Protein AF-A0A1I3DNX2-F1 (afdb_monomer)

Structure (mmCIF, N/CA/C/O backbone):
data_AF-A0A1I3DNX2-F1
#
_entry.id   AF-A0A1I3DNX2-F1
#
loop_
_atom_site.group_PDB
_atom_site.id
_atom_site.type_symbol
_atom_site.label_atom_id
_atom_site.label_alt_id
_atom_site.label_comp_id
_atom_site.label_asym_id
_atom_site.label_entity_id
_atom_site.label_seq_id
_atom_site.pdbx_PDB_ins_code
_atom_site.Cartn_x
_atom_site.Cartn_y
_atom_site.Cartn_z
_atom_site.occupancy
_atom_site.B_iso_or_equiv
_atom_site.auth_seq_id
_atom_site.auth_comp_id
_atom_site.auth_asym_id
_atom_site.auth_atom_id
_atom_site.pdbx_PDB_model_num
ATOM 1 N N . MET A 1 1 ? -28.596 -12.823 -18.670 1.00 41.56 1 MET A N 1
ATOM 2 C CA . MET A 1 1 ? -27.568 -13.780 -18.191 1.00 41.56 1 MET A CA 1
ATOM 3 C C . MET A 1 1 ? -26.210 -13.284 -18.700 1.00 41.56 1 MET A C 1
ATOM 5 O O . MET A 1 1 ? -25.823 -13.611 -19.809 1.00 41.56 1 MET A O 1
ATOM 9 N N . HIS A 1 2 ? -25.553 -12.300 -18.093 1.00 35.44 2 HIS A N 1
ATOM 10 C CA . HIS A 1 2 ? -25.030 -12.264 -16.729 1.00 35.44 2 HIS A CA 1
ATOM 11 C C . HIS A 1 2 ? -25.441 -10.973 -16.010 1.00 35.44 2 HIS A C 1
ATOM 13 O O . HIS A 1 2 ? -24.977 -9.888 -16.346 1.00 35.44 2 HIS A O 1
ATOM 19 N N . GLU A 1 3 ? -26.303 -11.117 -15.011 1.00 38.72 3 GLU A N 1
ATOM 20 C CA . GLU A 1 3 ? -26.375 -10.198 -13.877 1.00 38.72 3 GLU A CA 1
ATOM 21 C C . GLU A 1 3 ? -25.160 -10.536 -12.997 1.00 38.72 3 GLU A C 1
ATOM 23 O O . GLU A 1 3 ? -24.973 -11.702 -12.653 1.00 38.72 3 GLU A O 1
ATOM 28 N N . GLY A 1 4 ? -24.259 -9.585 -12.725 1.00 40.50 4 GLY A N 1
ATOM 29 C CA . GLY A 1 4 ? -23.049 -9.913 -11.952 1.00 40.50 4 GLY A CA 1
ATOM 30 C C . GLY A 1 4 ? -21.968 -8.838 -11.816 1.00 40.50 4 GLY A C 1
ATOM 31 O O . GLY A 1 4 ? -20.823 -9.179 -11.516 1.00 40.50 4 GLY A O 1
ATOM 32 N N . GLN A 1 5 ? -22.276 -7.556 -12.044 1.00 34.25 5 GLN A N 1
ATOM 33 C CA . GLN A 1 5 ? -21.291 -6.471 -11.884 1.00 34.25 5 GLN A CA 1
ATOM 34 C C . GLN A 1 5 ? -21.661 -5.391 -10.858 1.00 34.25 5 GLN A C 1
ATOM 36 O O . GLN A 1 5 ? -20.859 -4.483 -10.652 1.00 34.25 5 GLN A O 1
ATOM 41 N N . GLU A 1 6 ? -22.784 -5.509 -10.146 1.00 39.28 6 GLU A N 1
ATOM 42 C CA . GLU A 1 6 ? -23.242 -4.460 -9.217 1.00 39.28 6 GLU A CA 1
ATOM 43 C C . GLU A 1 6 ? -22.820 -4.640 -7.740 1.00 39.28 6 GLU A C 1
ATOM 45 O O . GLU A 1 6 ? -23.033 -3.733 -6.945 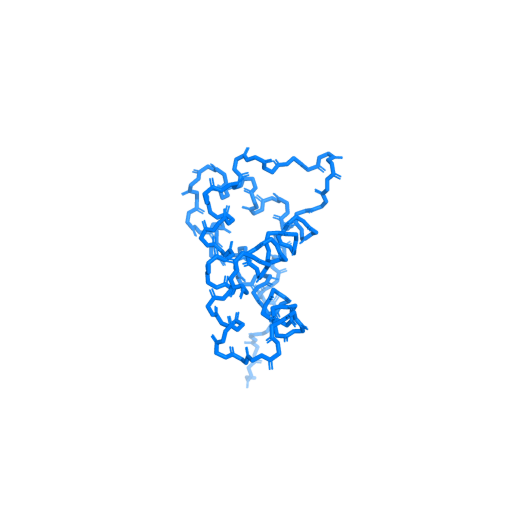1.00 39.28 6 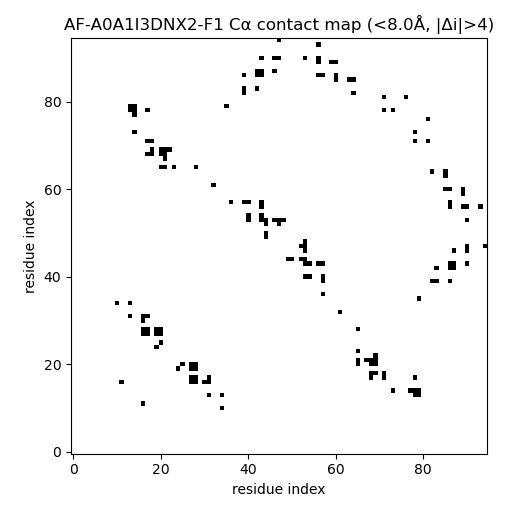GLU A O 1
ATOM 50 N N . GLU A 1 7 ? -22.108 -5.711 -7.353 1.00 34.66 7 GLU A N 1
ATOM 51 C CA . GLU A 1 7 ? -21.742 -5.956 -5.933 1.00 34.66 7 GLU A CA 1
ATOM 52 C C . GLU A 1 7 ? -20.257 -5.735 -5.552 1.00 34.66 7 GLU A C 1
ATOM 54 O O . GLU A 1 7 ? -19.893 -5.852 -4.382 1.00 34.66 7 GLU A O 1
ATOM 59 N N . ARG A 1 8 ? -19.356 -5.368 -6.478 1.00 41.25 8 ARG A N 1
ATOM 60 C CA . ARG A 1 8 ? -17.900 -5.282 -6.176 1.00 41.25 8 ARG A CA 1
ATOM 61 C C . ARG A 1 8 ? -17.426 -3.994 -5.486 1.00 41.25 8 ARG A C 1
ATOM 63 O O . ARG A 1 8 ? -16.235 -3.866 -5.216 1.00 41.25 8 ARG A O 1
ATOM 70 N N . GLN A 1 9 ? -18.305 -3.031 -5.213 1.00 42.06 9 GLN A N 1
ATOM 71 C CA . GLN A 1 9 ? -17.914 -1.699 -4.732 1.00 42.06 9 GLN A CA 1
ATOM 72 C C . GLN A 1 9 ? -18.653 -1.278 -3.461 1.00 42.06 9 GLN A C 1
ATOM 74 O O . GLN A 1 9 ? -19.220 -0.194 -3.381 1.00 42.06 9 GLN A O 1
ATOM 79 N N . SER A 1 10 ? -18.536 -2.067 -2.395 1.00 42.06 10 SER A N 1
ATOM 80 C CA . SER A 1 10 ? -18.437 -1.422 -1.082 1.00 42.06 10 SER A CA 1
ATOM 81 C C . SER A 1 10 ? -17.030 -0.829 -0.984 1.00 42.06 10 SER A C 1
ATOM 83 O O . SER A 1 10 ? -16.122 -1.454 -0.434 1.00 42.06 10 SER A O 1
ATOM 85 N N . THR A 1 11 ? -16.819 0.329 -1.622 1.00 47.31 11 THR A N 1
ATOM 86 C CA . THR A 1 11 ? -15.571 1.105 -1.580 1.00 47.31 11 THR A CA 1
ATOM 87 C C . THR A 1 11 ? -15.317 1.503 -0.132 1.00 47.31 11 THR A C 1
ATOM 89 O O . THR A 1 11 ? -15.758 2.551 0.332 1.00 47.31 11 THR A O 1
ATOM 92 N N . HIS A 1 12 ? -14.655 0.631 0.622 1.00 60.72 12 HIS A N 1
ATOM 93 C CA . HIS A 1 12 ? -14.200 0.972 1.955 1.00 60.72 12 HIS A CA 1
ATOM 94 C C . HIS A 1 12 ? -13.149 2.066 1.802 1.00 60.72 12 HIS A C 1
ATOM 96 O O . HIS A 1 12 ? -12.171 1.906 1.069 1.00 60.72 12 HIS A O 1
ATOM 102 N N . ASP A 1 13 ? -13.375 3.192 2.473 1.00 90.31 13 ASP A N 1
ATOM 103 C CA . ASP A 1 13 ? -12.445 4.312 2.470 1.00 90.31 13 ASP A CA 1
ATOM 104 C C . ASP A 1 13 ? -11.034 3.837 2.864 1.00 90.31 13 ASP A C 1
ATOM 106 O O . ASP A 1 13 ? -10.854 3.121 3.856 1.00 90.31 13 ASP A O 1
ATOM 110 N N . VAL A 1 14 ? -10.026 4.242 2.086 1.00 95.44 14 VAL A N 1
ATOM 111 C CA . VAL A 1 14 ? -8.617 3.840 2.253 1.00 95.44 14 VAL A CA 1
ATOM 112 C C . VAL A 1 14 ? -8.137 4.126 3.677 1.00 95.44 14 VAL A C 1
ATOM 114 O O . VAL A 1 14 ? -7.391 3.338 4.255 1.00 95.44 14 VAL A O 1
ATOM 117 N N . THR A 1 15 ? -8.609 5.220 4.276 1.00 96.31 15 THR A N 1
ATOM 118 C CA . THR A 1 15 ? -8.328 5.585 5.672 1.00 96.31 15 THR A CA 1
ATOM 119 C C . THR A 1 15 ? -8.838 4.522 6.646 1.00 96.31 15 THR A C 1
ATOM 121 O O . THR A 1 15 ? -8.120 4.113 7.559 1.00 96.31 15 THR A O 1
ATOM 124 N N . THR A 1 16 ? -10.063 4.033 6.447 1.00 96.50 16 THR A N 1
ATOM 125 C CA . THR A 1 16 ? -10.658 2.975 7.277 1.00 96.50 16 THR A CA 1
ATOM 126 C C . THR A 1 16 ? -9.890 1.664 7.136 1.00 96.50 16 THR A C 1
ATOM 128 O O . THR A 1 16 ? -9.596 1.005 8.137 1.00 96.50 16 THR A O 1
ATOM 131 N N . LEU A 1 17 ? -9.502 1.306 5.910 1.00 97.62 17 LEU A N 1
ATOM 132 C CA . LEU A 1 17 ? -8.703 0.109 5.645 1.00 97.62 17 LEU A CA 1
ATOM 133 C C . LEU A 1 17 ? -7.311 0.192 6.288 1.00 97.62 17 LEU A C 1
ATOM 135 O O . LEU A 1 17 ? -6.860 -0.781 6.893 1.00 97.62 17 LEU A O 1
ATOM 139 N N . LEU A 1 18 ? -6.659 1.358 6.244 1.00 97.56 18 LEU A N 1
ATOM 140 C CA . LEU A 1 18 ? -5.385 1.598 6.930 1.00 97.56 18 LEU A CA 1
ATOM 141 C C . LEU A 1 18 ? -5.511 1.468 8.450 1.00 97.56 18 LEU A C 1
ATOM 143 O O . LEU A 1 18 ? -4.669 0.824 9.074 1.00 97.56 18 LEU A O 1
ATOM 147 N N . ARG A 1 19 ? -6.577 2.008 9.053 1.00 97.06 19 ARG A N 1
ATOM 148 C CA . ARG A 1 19 ? -6.816 1.877 10.502 1.00 97.06 19 ARG A CA 1
ATOM 149 C C . ARG A 1 19 ? -6.989 0.423 10.933 1.00 97.06 19 ARG A C 1
ATOM 151 O O . ARG A 1 19 ? -6.450 0.028 11.957 1.00 97.06 19 ARG A O 1
ATOM 158 N N . ARG A 1 20 ? -7.699 -0.389 10.151 1.00 97.88 20 ARG A N 1
ATOM 159 C CA . ARG A 1 20 ? -7.831 -1.831 10.423 1.00 97.88 20 ARG A CA 1
ATOM 160 C C . ARG A 1 20 ? -6.521 -2.582 10.179 1.00 97.88 20 ARG A C 1
ATOM 162 O O . ARG A 1 20 ? -6.145 -3.431 10.980 1.00 97.88 20 ARG A O 1
ATOM 169 N N . THR A 1 21 ? -5.783 -2.215 9.132 1.00 98.19 21 THR A N 1
ATOM 170 C CA . THR A 1 21 ? -4.436 -2.747 8.859 1.00 98.19 21 THR A CA 1
ATOM 171 C C . THR A 1 21 ? -3.486 -2.482 10.033 1.00 98.19 21 THR A C 1
ATOM 173 O O . THR A 1 21 ? -2.715 -3.361 10.408 1.00 98.19 21 THR A O 1
ATOM 176 N N . ALA A 1 22 ? -3.579 -1.315 10.683 1.00 97.75 22 ALA A N 1
ATOM 177 C CA . ALA A 1 22 ? -2.812 -1.013 11.893 1.00 97.75 22 ALA A CA 1
ATOM 178 C C . ALA A 1 22 ? -3.076 -2.012 13.036 1.00 97.75 22 ALA A C 1
ATOM 180 O O . ALA A 1 22 ? -2.172 -2.307 13.814 1.00 97.75 22 ALA A O 1
ATOM 181 N N . CYS A 1 23 ? -4.275 -2.597 13.092 1.00 97.75 23 CYS A N 1
ATOM 182 C CA . CYS A 1 23 ? -4.649 -3.663 14.023 1.00 97.75 23 CYS A CA 1
ATOM 183 C C . CYS A 1 23 ? -4.275 -5.076 13.529 1.00 97.75 23 CYS A C 1
ATOM 185 O O . CYS A 1 23 ? -4.795 -6.056 14.053 1.00 97.75 23 CYS A O 1
ATOM 187 N N . GLN A 1 24 ? -3.391 -5.198 12.529 1.00 97.75 24 GLN A N 1
ATOM 188 C CA . GLN A 1 24 ? -2.970 -6.467 11.914 1.00 97.75 24 GLN A CA 1
ATOM 189 C C . GLN A 1 24 ? -4.123 -7.255 11.256 1.00 97.75 24 GLN A C 1
ATOM 191 O O . GLN A 1 24 ? -4.059 -8.478 11.110 1.00 97.75 24 GLN A O 1
ATOM 196 N N . ASP A 1 25 ? -5.175 -6.562 10.813 1.00 98.38 25 ASP A N 1
ATOM 197 C CA . ASP A 1 25 ? -6.270 -7.163 10.051 1.00 98.38 25 ASP A CA 1
ATOM 198 C C . ASP A 1 25 ? -5.821 -7.469 8.611 1.00 98.38 25 ASP A C 1
ATOM 200 O O . ASP A 1 25 ? -5.703 -6.582 7.760 1.00 98.38 25 ASP A O 1
ATOM 204 N N . LYS A 1 26 ? -5.582 -8.755 8.332 1.00 97.81 26 LYS A N 1
ATOM 205 C CA . LYS A 1 26 ? -5.147 -9.240 7.013 1.00 97.81 26 LYS A CA 1
ATOM 206 C C . LYS A 1 26 ? -6.188 -9.008 5.915 1.00 97.81 26 LYS A C 1
ATOM 208 O O . LYS A 1 26 ? -5.805 -8.763 4.775 1.00 97.81 26 LYS A O 1
ATOM 213 N N . GLN A 1 27 ? -7.482 -9.068 6.236 1.00 97.75 27 GLN A N 1
ATOM 214 C CA . GLN A 1 27 ? -8.540 -8.834 5.247 1.00 97.75 27 GLN A CA 1
ATOM 215 C C . GLN A 1 27 ? -8.607 -7.356 4.871 1.00 97.75 27 GLN A C 1
ATOM 217 O O . GLN A 1 27 ? -8.738 -7.021 3.696 1.00 97.75 27 GLN A O 1
ATOM 222 N N . ALA A 1 28 ? -8.452 -6.464 5.851 1.00 98.00 28 ALA A N 1
ATOM 223 C CA . ALA A 1 28 ? -8.364 -5.035 5.577 1.00 98.00 28 ALA A CA 1
ATOM 224 C C . ALA A 1 28 ? -7.133 -4.685 4.735 1.00 98.00 28 ALA A C 1
ATOM 226 O O . ALA A 1 28 ? -7.231 -3.848 3.841 1.00 98.00 28 ALA A O 1
ATOM 227 N N . PHE A 1 29 ? -5.998 -5.343 4.981 1.00 98.44 29 PHE A N 1
ATOM 228 C CA . PHE A 1 29 ? -4.800 -5.158 4.168 1.00 98.44 29 PHE A CA 1
ATOM 229 C C . PHE A 1 29 ? -4.978 -5.658 2.729 1.00 98.44 29 PHE A C 1
ATOM 231 O O . PHE A 1 29 ? -4.576 -4.963 1.800 1.00 98.44 29 PHE A O 1
ATOM 238 N N . ALA A 1 30 ? -5.622 -6.811 2.528 1.00 97.81 30 ALA A N 1
ATOM 239 C CA . ALA A 1 30 ? -5.952 -7.302 1.190 1.00 97.81 30 ALA A CA 1
ATOM 240 C C . ALA A 1 30 ? -6.867 -6.316 0.441 1.00 97.81 30 ALA A C 1
ATOM 242 O O . ALA A 1 30 ? -6.545 -5.892 -0.664 1.00 97.81 30 ALA A O 1
ATOM 243 N N . ALA A 1 31 ? -7.936 -5.839 1.086 1.00 97.69 31 ALA A N 1
ATOM 244 C CA . ALA A 1 31 ? -8.823 -4.838 0.495 1.00 97.69 31 ALA A CA 1
ATOM 245 C C . ALA A 1 31 ? -8.109 -3.498 0.218 1.00 97.69 31 ALA A C 1
ATOM 247 O O . ALA A 1 31 ? -8.377 -2.841 -0.788 1.00 97.69 31 ALA A O 1
ATOM 248 N N . LEU A 1 32 ? -7.175 -3.088 1.086 1.00 98.00 32 LEU A N 1
ATOM 249 C CA . LEU A 1 32 ? -6.334 -1.908 0.872 1.00 98.00 32 LEU A CA 1
ATOM 250 C C . LEU A 1 32 ? -5.463 -2.079 -0.374 1.00 98.00 32 LEU A C 1
ATOM 252 O O . LEU A 1 32 ? -5.358 -1.151 -1.182 1.00 98.00 32 LEU A O 1
ATOM 256 N N . TYR A 1 33 ? -4.837 -3.248 -0.516 1.00 98.06 33 TYR A N 1
ATOM 257 C CA . TYR A 1 33 ? -4.025 -3.606 -1.671 1.00 98.06 33 TYR A CA 1
ATOM 258 C C . TYR A 1 33 ? -4.859 -3.554 -2.952 1.00 98.06 33 TYR A C 1
ATOM 260 O O . TYR A 1 33 ? -4.501 -2.820 -3.872 1.00 98.06 33 TYR A O 1
ATOM 268 N N . ASP A 1 34 ? -6.013 -4.217 -2.989 1.00 97.12 34 ASP A N 1
ATOM 269 C CA . ASP A 1 34 ? -6.900 -4.232 -4.159 1.00 97.12 34 ASP A CA 1
ATOM 270 C C . ASP A 1 34 ? -7.355 -2.819 -4.557 1.00 97.12 34 ASP A C 1
ATOM 272 O O . ASP A 1 34 ? -7.362 -2.464 -5.736 1.00 97.12 34 ASP A O 1
ATOM 276 N N . ALA A 1 35 ? -7.656 -1.964 -3.575 1.00 96.44 35 ALA A N 1
ATOM 277 C CA . ALA A 1 35 ? -8.111 -0.597 -3.820 1.00 96.44 35 ALA A CA 1
ATOM 278 C C . ALA A 1 35 ? -7.013 0.353 -4.343 1.00 96.44 35 ALA A C 1
ATOM 280 O O . ALA A 1 35 ? -7.320 1.385 -4.957 1.00 96.44 35 ALA A O 1
ATOM 281 N N . THR A 1 36 ? -5.733 0.068 -4.072 1.00 97.62 36 THR A N 1
ATOM 282 C CA . THR A 1 36 ? -4.643 1.044 -4.269 1.00 97.62 36 THR A CA 1
ATOM 283 C C . THR A 1 36 ? -3.485 0.564 -5.148 1.00 97.62 36 THR A C 1
ATOM 285 O O . THR A 1 36 ? -2.768 1.412 -5.688 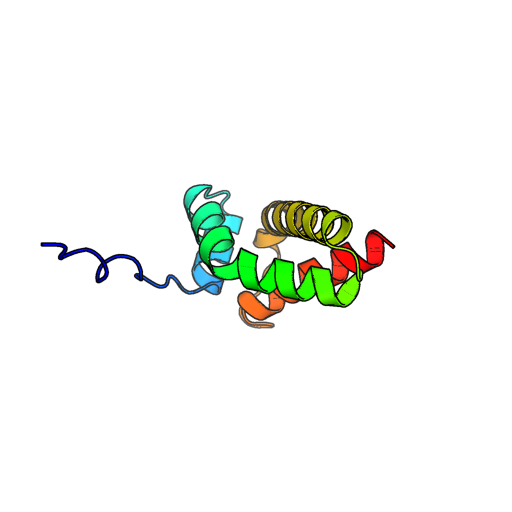1.00 97.62 36 THR A O 1
ATOM 288 N N . SER A 1 37 ? -3.333 -0.745 -5.369 1.00 97.75 37 SER A N 1
ATOM 289 C CA . SER A 1 37 ? -2.161 -1.366 -6.015 1.00 97.75 37 SER A CA 1
ATOM 290 C C . SER A 1 37 ? -1.922 -0.868 -7.433 1.00 97.75 37 SER A C 1
ATOM 292 O O . SER A 1 37 ? -0.799 -0.494 -7.763 1.00 97.75 37 SER A O 1
ATOM 294 N N . ALA A 1 38 ? -2.973 -0.742 -8.246 1.00 97.19 38 ALA A N 1
ATOM 295 C CA . ALA A 1 38 ? -2.859 -0.225 -9.610 1.00 97.19 38 ALA A CA 1
ATOM 296 C C . ALA A 1 38 ? -2.274 1.201 -9.653 1.00 97.19 38 ALA A C 1
ATOM 298 O O . ALA A 1 38 ? -1.426 1.514 -10.490 1.00 97.19 38 ALA A O 1
ATOM 299 N N . ARG A 1 39 ? -2.686 2.072 -8.721 1.00 98.00 39 ARG A N 1
ATOM 300 C CA . ARG A 1 39 ? -2.172 3.449 -8.629 1.00 98.00 39 ARG A CA 1
ATOM 301 C C . ARG A 1 39 ? -0.747 3.482 -8.076 1.00 98.00 39 ARG A C 1
ATOM 303 O O . ARG A 1 39 ? 0.071 4.250 -8.575 1.00 98.00 39 ARG A O 1
ATOM 310 N N . ALA A 1 40 ? -0.453 2.647 -7.079 1.00 98.44 40 ALA A N 1
ATOM 311 C CA . ALA A 1 40 ? 0.881 2.515 -6.503 1.00 98.44 40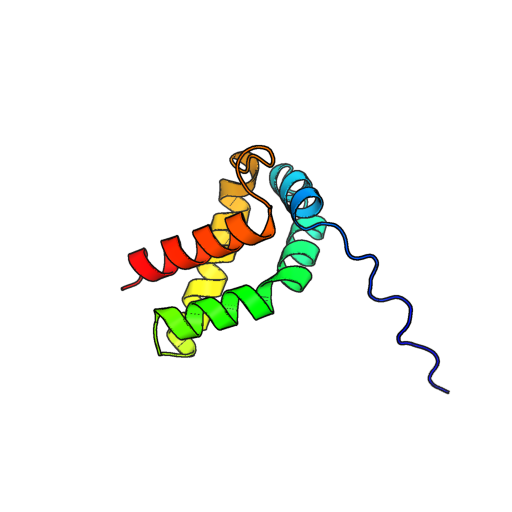 ALA A CA 1
ATOM 312 C C . ALA A 1 40 ? 1.897 2.031 -7.551 1.00 98.44 40 ALA A C 1
ATOM 314 O O . ALA A 1 40 ? 2.950 2.645 -7.712 1.00 98.44 40 ALA A O 1
ATOM 315 N N . PHE A 1 41 ? 1.541 1.005 -8.325 1.00 98.44 41 PHE A N 1
ATOM 316 C CA . PHE A 1 41 ? 2.371 0.475 -9.404 1.00 98.44 41 PHE A CA 1
ATOM 317 C C . PHE A 1 41 ? 2.594 1.504 -10.51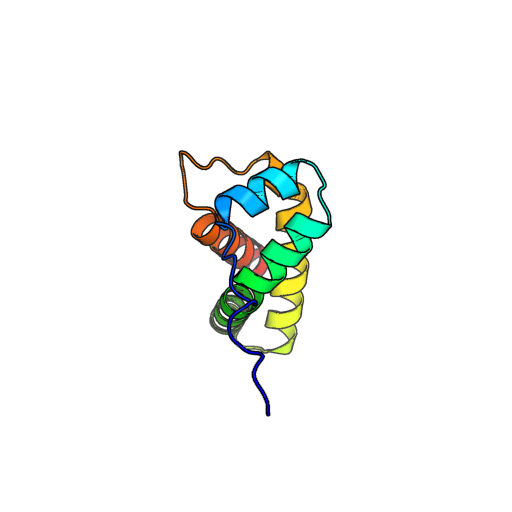7 1.00 98.44 41 PHE A C 1
ATOM 319 O O . PHE A 1 41 ? 3.729 1.738 -10.925 1.00 98.44 41 PHE A O 1
ATOM 326 N N . ALA A 1 42 ? 1.539 2.202 -10.954 1.00 98.12 42 ALA A N 1
ATOM 327 C CA . ALA A 1 42 ? 1.670 3.265 -11.950 1.00 98.12 42 ALA A CA 1
ATOM 328 C C . ALA A 1 42 ? 2.612 4.393 -11.489 1.00 98.12 42 ALA A C 1
ATOM 330 O O . ALA A 1 42 ? 3.383 4.921 -12.293 1.00 98.12 42 ALA A O 1
ATOM 331 N N . LEU A 1 43 ? 2.578 4.758 -10.202 1.00 98.31 43 LEU A N 1
ATOM 332 C CA . LEU A 1 43 ? 3.528 5.708 -9.624 1.00 98.31 43 LEU A CA 1
ATOM 333 C C . LEU A 1 43 ? 4.951 5.138 -9.610 1.00 98.31 43 LEU A C 1
ATOM 335 O O . LEU A 1 43 ? 5.874 5.825 -10.039 1.00 98.31 43 LEU A O 1
ATOM 339 N N . ALA A 1 44 ? 5.134 3.891 -9.172 1.00 98.44 44 ALA A N 1
ATOM 340 C CA . ALA A 1 44 ? 6.440 3.240 -9.153 1.00 98.44 44 ALA A CA 1
ATOM 341 C C . ALA A 1 44 ? 7.079 3.210 -10.553 1.00 98.44 44 ALA A C 1
ATOM 343 O O . ALA A 1 44 ? 8.229 3.620 -10.690 1.00 98.44 44 ALA A O 1
ATOM 344 N N . CYS A 1 45 ? 6.322 2.853 -11.598 1.00 98.06 45 CYS A N 1
ATOM 345 C CA . CYS A 1 45 ? 6.788 2.883 -12.991 1.00 98.06 45 CYS A CA 1
ATOM 346 C C . CYS A 1 45 ? 7.311 4.262 -13.408 1.00 98.06 45 CYS A C 1
ATOM 348 O O . CYS A 1 45 ? 8.361 4.355 -14.038 1.00 98.06 45 CYS A O 1
ATOM 350 N N . ARG A 1 46 ? 6.616 5.342 -13.025 1.00 97.69 46 ARG A N 1
ATOM 351 C CA . ARG A 1 46 ? 7.050 6.718 -13.326 1.00 97.69 46 ARG A CA 1
ATOM 352 C C . ARG A 1 46 ? 8.333 7.108 -12.596 1.00 97.69 46 ARG A C 1
ATOM 354 O O . ARG A 1 46 ? 9.088 7.917 -13.119 1.00 97.69 46 ARG A O 1
ATOM 361 N N . LEU A 1 47 ? 8.557 6.573 -11.397 1.00 97.44 47 LEU A N 1
ATOM 362 C CA . LEU A 1 47 ? 9.712 6.919 -10.568 1.00 97.44 47 LEU A CA 1
ATOM 363 C C . LEU A 1 47 ? 10.979 6.159 -10.967 1.00 97.44 47 LEU A C 1
ATOM 365 O O . LEU A 1 47 ? 12.059 6.739 -10.921 1.00 97.44 47 LEU A O 1
ATOM 369 N N . VAL A 1 48 ? 10.866 4.877 -11.333 1.00 97.06 48 VAL A N 1
ATOM 370 C CA . VAL A 1 48 ? 12.044 4.022 -11.584 1.00 97.06 48 VAL A CA 1
ATOM 371 C C . VAL A 1 48 ? 12.301 3.719 -13.060 1.00 97.06 48 VAL A C 1
ATOM 373 O O . VAL A 1 48 ? 13.373 3.217 -13.381 1.00 97.06 48 VAL A O 1
ATOM 376 N N . GLY A 1 49 ? 11.345 3.999 -13.953 1.00 95.56 49 GLY A N 1
ATOM 377 C CA . GLY A 1 49 ? 11.496 3.845 -15.407 1.00 95.56 49 GLY A CA 1
ATOM 378 C C . GLY A 1 49 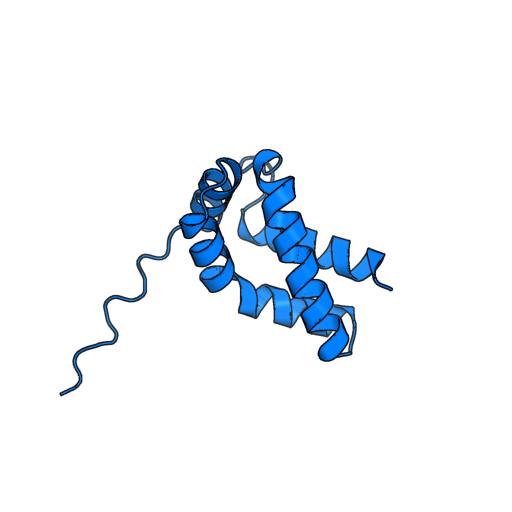? 11.594 2.403 -15.922 1.00 95.56 49 GLY A C 1
ATOM 379 O O . GLY A 1 49 ? 11.680 2.204 -17.128 1.00 95.56 49 GLY A O 1
ATOM 380 N N . ASP A 1 50 ? 11.555 1.406 -15.035 1.00 95.62 50 ASP A N 1
ATOM 381 C CA . ASP A 1 50 ? 11.666 -0.017 -15.359 1.00 95.62 50 ASP A CA 1
ATOM 382 C C . ASP A 1 50 ? 10.530 -0.822 -14.691 1.00 95.62 50 ASP A C 1
ATOM 384 O O . ASP A 1 50 ? 10.380 -0.756 -13.464 1.00 95.62 50 ASP A O 1
ATOM 388 N N . PRO A 1 51 ? 9.726 -1.591 -15.451 1.00 93.94 51 PRO A N 1
ATOM 389 C CA . PRO A 1 51 ? 8.596 -2.343 -14.903 1.00 93.94 51 PRO A CA 1
ATOM 390 C C . PRO A 1 51 ? 8.978 -3.377 -13.835 1.00 93.94 51 PRO A C 1
ATOM 392 O O . PRO A 1 51 ? 8.266 -3.511 -12.840 1.00 93.94 51 PRO A O 1
ATOM 395 N N . ALA A 1 52 ? 10.105 -4.077 -13.992 1.00 95.94 52 ALA A N 1
ATOM 396 C CA . ALA A 1 52 ? 10.530 -5.104 -13.039 1.00 95.94 52 ALA A CA 1
ATOM 397 C C . ALA A 1 52 ? 10.975 -4.482 -11.703 1.00 95.94 52 ALA A C 1
ATOM 399 O O . ALA A 1 52 ? 10.650 -4.976 -10.619 1.00 95.94 52 ALA A O 1
ATOM 400 N N . ARG A 1 53 ? 11.671 -3.342 -11.751 1.00 97.25 53 ARG A N 1
ATOM 401 C CA . ARG A 1 53 ? 11.982 -2.538 -10.561 1.00 97.25 53 ARG A CA 1
ATOM 402 C C . ARG A 1 53 ? 10.717 -1.958 -9.938 1.00 97.25 53 ARG A C 1
ATOM 404 O O . ARG A 1 53 ? 10.619 -1.934 -8.713 1.00 97.25 53 ARG A O 1
ATOM 411 N N . ALA A 1 54 ? 9.749 -1.519 -10.740 1.00 98.06 54 ALA A N 1
ATOM 412 C CA . ALA A 1 54 ? 8.493 -0.962 -10.242 1.00 98.06 54 ALA A CA 1
ATOM 413 C C . ALA A 1 54 ? 7.662 -2.000 -9.476 1.00 98.06 54 ALA A C 1
ATOM 415 O O . ALA A 1 54 ? 7.078 -1.679 -8.437 1.00 98.06 54 ALA A O 1
ATOM 4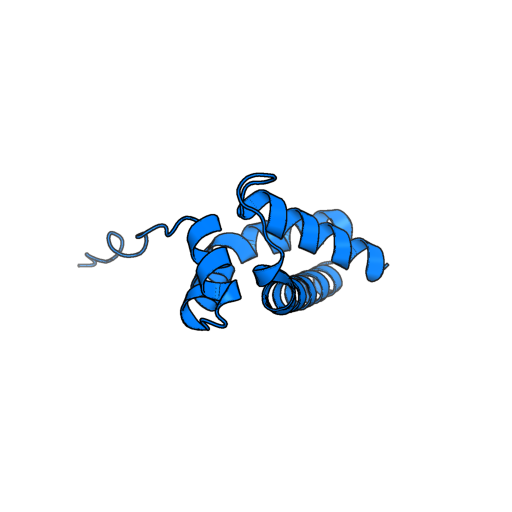16 N N . GLU A 1 55 ? 7.650 -3.250 -9.939 1.00 97.81 55 GLU A N 1
ATOM 417 C CA . GLU A 1 55 ? 6.990 -4.355 -9.244 1.00 97.81 55 GLU A CA 1
ATOM 418 C C . GLU A 1 55 ? 7.610 -4.581 -7.861 1.00 97.81 55 GLU A C 1
ATOM 420 O O . GLU A 1 55 ? 6.902 -4.561 -6.851 1.00 97.81 55 GLU A O 1
ATOM 425 N N . ARG A 1 56 ? 8.944 -4.673 -7.792 1.00 97.62 56 ARG A N 1
ATOM 426 C CA . ARG A 1 56 ? 9.673 -4.795 -6.519 1.00 97.62 56 ARG A CA 1
ATOM 427 C C . ARG A 1 56 ? 9.408 -3.627 -5.573 1.00 97.62 56 ARG A C 1
ATOM 429 O O . ARG A 1 56 ? 9.164 -3.845 -4.389 1.00 97.62 56 ARG A O 1
ATOM 436 N N . VAL A 1 57 ? 9.432 -2.394 -6.084 1.00 98.31 57 VAL A N 1
ATOM 437 C CA . VAL A 1 57 ? 9.118 -1.191 -5.295 1.00 98.31 57 VAL A CA 1
ATOM 438 C C . VAL A 1 57 ? 7.700 -1.261 -4.745 1.00 98.31 57 VAL A C 1
ATOM 440 O O . VAL A 1 57 ? 7.482 -0.941 -3.581 1.00 98.31 57 VAL A O 1
ATOM 443 N N . THR A 1 58 ? 6.738 -1.699 -5.554 1.00 98.31 58 THR A N 1
ATOM 444 C CA . THR A 1 58 ? 5.341 -1.820 -5.128 1.00 98.31 58 THR A CA 1
ATOM 445 C C . THR A 1 58 ? 5.204 -2.858 -4.017 1.00 98.31 58 THR A C 1
ATOM 447 O O . THR A 1 58 ? 4.599 -2.569 -2.987 1.00 98.31 58 THR A O 1
ATOM 450 N N . GLN A 1 59 ? 5.817 -4.033 -4.169 1.00 98.19 59 GLN A N 1
ATOM 451 C CA . GLN A 1 59 ? 5.808 -5.080 -3.143 1.00 98.19 59 GLN A CA 1
ATOM 452 C C . GLN A 1 59 ? 6.423 -4.589 -1.819 1.00 98.19 59 GLN A C 1
ATOM 454 O O . GLN A 1 59 ? 5.780 -4.679 -0.772 1.00 98.19 59 GLN A O 1
ATOM 459 N N . GLU A 1 60 ? 7.615 -3.987 -1.858 1.00 98.44 60 GLU A N 1
ATOM 460 C CA . GLU A 1 60 ? 8.277 -3.452 -0.657 1.00 98.44 60 GLU A CA 1
ATOM 461 C C . GLU A 1 60 ? 7.501 -2.277 -0.037 1.00 98.44 60 GLU A C 1
ATOM 463 O O . GLU A 1 60 ? 7.448 -2.128 1.190 1.00 98.44 60 GLU A O 1
ATOM 468 N N . ALA A 1 61 ? 6.830 -1.461 -0.855 1.00 98.62 61 ALA A N 1
ATOM 469 C CA . ALA A 1 61 ? 5.945 -0.410 -0.367 1.00 98.62 61 ALA A CA 1
ATOM 470 C C . ALA A 1 61 ? 4.777 -0.991 0.430 1.00 98.62 61 ALA A C 1
ATOM 472 O O . ALA A 1 61 ? 4.500 -0.495 1.518 1.00 98.62 61 ALA A O 1
ATOM 473 N N . TYR A 1 62 ? 4.139 -2.068 -0.031 1.00 98.69 62 TYR A N 1
ATOM 474 C CA . TYR A 1 62 ? 3.050 -2.701 0.718 1.00 98.69 62 TYR A CA 1
ATOM 475 C C . TYR A 1 62 ? 3.523 -3.409 1.992 1.00 98.69 62 TYR A C 1
ATOM 477 O O . TYR A 1 62 ? 2.839 -3.327 3.013 1.00 98.69 62 TYR A O 1
ATOM 485 N N . LEU A 1 63 ? 4.718 -4.008 1.996 1.00 98.44 63 LEU A N 1
ATOM 486 C CA . LEU A 1 63 ? 5.348 -4.492 3.234 1.00 98.44 63 LEU A CA 1
ATOM 487 C C . LEU A 1 63 ? 5.606 -3.340 4.214 1.00 98.44 63 LEU A C 1
ATOM 489 O O . LEU A 1 63 ? 5.369 -3.452 5.419 1.00 98.44 63 LEU A O 1
ATOM 493 N N . THR A 1 64 ? 6.051 -2.194 3.704 1.00 98.56 64 THR A N 1
ATOM 494 C CA . THR A 1 64 ? 6.249 -0.984 4.506 1.00 98.56 64 THR A CA 1
ATOM 495 C C . THR A 1 64 ? 4.928 -0.426 5.024 1.00 98.56 64 THR A C 1
ATOM 497 O O . THR A 1 64 ? 4.855 -0.076 6.201 1.00 98.56 64 THR A O 1
ATOM 500 N N . VAL A 1 65 ? 3.868 -0.419 4.214 1.00 98.56 65 VAL A N 1
ATOM 501 C CA . VAL A 1 65 ? 2.508 -0.057 4.637 1.00 98.56 65 VAL A CA 1
ATOM 502 C C . VAL A 1 65 ? 2.051 -0.963 5.776 1.00 98.56 65 VAL A C 1
ATOM 504 O O . VAL A 1 65 ? 1.667 -0.445 6.818 1.00 98.56 65 VAL A O 1
ATOM 507 N N . TRP A 1 66 ? 2.168 -2.288 5.645 1.00 98.44 66 TRP A N 1
ATOM 508 C CA . TRP A 1 66 ? 1.795 -3.234 6.706 1.00 98.44 66 TRP A CA 1
ATOM 509 C C . TRP A 1 66 ? 2.517 -2.943 8.030 1.00 98.44 66 TRP A C 1
ATOM 511 O O . TRP A 1 66 ? 1.890 -2.866 9.085 1.00 98.44 66 TRP A O 1
ATOM 521 N N . ARG A 1 67 ? 3.838 -2.718 7.974 1.00 98.38 67 ARG A N 1
ATOM 522 C CA . ARG A 1 67 ? 4.667 -2.442 9.162 1.00 98.38 67 ARG A CA 1
ATOM 523 C C . ARG A 1 67 ? 4.400 -1.073 9.788 1.00 98.38 67 ARG A C 1
ATOM 525 O O . ARG A 1 67 ? 4.579 -0.909 10.991 1.00 98.38 67 ARG A O 1
ATOM 532 N N . THR A 1 68 ? 4.041 -0.075 8.982 1.00 98.12 68 THR A N 1
ATOM 533 C CA . THR A 1 68 ? 3.968 1.330 9.421 1.00 98.12 68 THR A CA 1
ATOM 534 C C . THR A 1 68 ? 2.554 1.898 9.479 1.00 98.12 68 THR A C 1
ATOM 536 O O . THR A 1 68 ? 2.395 3.029 9.929 1.00 98.12 68 THR A O 1
ATOM 539 N N . ALA A 1 69 ? 1.524 1.117 9.137 1.00 97.88 69 ALA A N 1
ATOM 540 C CA . ALA A 1 69 ? 0.119 1.501 9.272 1.00 97.88 69 ALA A CA 1
ATOM 541 C C . ALA A 1 69 ? -0.254 2.041 10.670 1.00 97.88 69 ALA A C 1
ATOM 543 O O . ALA A 1 69 ? -1.000 3.014 10.718 1.00 97.88 69 ALA A O 1
ATOM 544 N N . PRO A 1 70 ? 0.287 1.541 11.805 1.00 97.75 70 PRO A N 1
ATOM 545 C CA . PRO A 1 70 ? 0.029 2.150 13.118 1.00 97.75 70 PRO A CA 1
ATOM 546 C C . PRO A 1 70 ? 0.503 3.602 13.271 1.00 97.75 70 PRO A C 1
ATOM 548 O O . PRO A 1 70 ? 0.073 4.288 14.190 1.00 97.75 70 PRO A O 1
ATOM 551 N N . ARG A 1 71 ? 1.394 4.077 12.392 1.00 96.38 71 ARG A N 1
ATOM 552 C CA . ARG A 1 71 ? 1.886 5.464 12.362 1.00 96.38 71 ARG A CA 1
ATOM 553 C C . ARG A 1 71 ? 1.076 6.365 11.431 1.00 96.38 71 ARG A C 1
ATOM 555 O O . ARG A 1 71 ? 1.405 7.540 11.295 1.00 96.38 71 ARG A O 1
ATOM 562 N N . PHE A 1 72 ? 0.078 5.824 10.737 1.00 96.81 72 PHE A N 1
ATOM 563 C CA . PHE A 1 72 ? -0.792 6.617 9.885 1.00 96.81 72 PHE A CA 1
ATOM 564 C C . PHE A 1 72 ? -1.692 7.515 10.741 1.00 96.81 72 PHE A C 1
ATOM 566 O O . PHE A 1 72 ? -2.438 7.031 11.592 1.00 96.81 72 PHE A O 1
ATOM 573 N N . ASP A 1 73 ? -1.635 8.818 10.474 1.00 95.06 73 ASP A N 1
ATOM 574 C CA . ASP A 1 73 ? -2.476 9.826 11.110 1.00 95.06 73 ASP A CA 1
ATOM 575 C C . ASP A 1 73 ? -3.436 10.441 10.073 1.00 95.06 73 ASP A C 1
ATOM 577 O O . ASP A 1 73 ? -2.992 11.192 9.192 1.00 95.06 73 ASP A O 1
ATOM 581 N N . PRO A 1 74 ? -4.750 10.154 10.164 1.00 93.25 74 PRO A N 1
ATOM 582 C CA . PRO A 1 74 ? -5.741 10.669 9.225 1.00 93.25 74 PRO A CA 1
ATOM 583 C C . PRO A 1 74 ? -5.978 12.180 9.347 1.00 93.25 74 PRO A C 1
ATOM 585 O O . PRO A 1 74 ? -6.572 12.760 8.441 1.00 93.25 74 PRO A O 1
ATOM 588 N N . SER A 1 75 ? -5.529 12.828 10.429 1.00 93.62 75 SER A N 1
ATOM 589 C CA . SER A 1 75 ? -5.642 14.282 10.595 1.00 93.62 75 SER A CA 1
ATOM 590 C C . SER A 1 75 ? -4.608 15.055 9.769 1.00 93.62 75 SER A C 1
ATOM 592 O O . SER A 1 75 ? -4.858 16.189 9.367 1.00 93.62 75 SER A O 1
ATOM 594 N N . SER A 1 76 ? -3.465 14.429 9.462 1.00 89.94 76 SER A N 1
ATOM 595 C CA . SER A 1 76 ? -2.373 15.044 8.700 1.00 89.94 76 SER A CA 1
ATOM 596 C C . SER A 1 76 ? -2.505 14.833 7.190 1.00 89.94 76 SER A C 1
ATOM 598 O O . SER A 1 76 ? -2.169 15.716 6.397 1.00 89.94 76 SER A O 1
ATOM 600 N N . ARG A 1 77 ? -2.947 13.644 6.762 1.00 93.31 77 ARG A N 1
ATOM 601 C CA . ARG A 1 77 ? -2.935 13.245 5.349 1.00 93.31 77 ARG A CA 1
ATOM 602 C C . ARG A 1 77 ? -3.990 12.179 5.071 1.00 93.31 77 ARG A C 1
ATOM 604 O O . ARG A 1 77 ? -4.169 11.262 5.863 1.00 93.31 77 ARG A O 1
ATOM 611 N N . SER A 1 78 ? -4.625 12.242 3.899 1.00 94.88 78 SER A N 1
ATOM 612 C CA . SER A 1 78 ? -5.537 11.179 3.462 1.00 94.88 78 SER A CA 1
ATOM 613 C C . SER A 1 78 ? -4.817 9.834 3.314 1.00 94.88 78 SER A C 1
ATOM 615 O O . SER A 1 78 ? -3.634 9.781 2.960 1.00 94.88 78 SER A O 1
ATOM 617 N N . GLY A 1 79 ? -5.541 8.730 3.526 1.00 95.88 79 GLY A N 1
ATOM 618 C CA . GLY A 1 79 ? -4.968 7.386 3.434 1.00 95.88 79 GLY A CA 1
ATOM 619 C C . GLY A 1 79 ? -4.293 7.104 2.089 1.00 95.88 79 GLY A C 1
ATOM 620 O O . GLY A 1 79 ? -3.164 6.617 2.044 1.00 95.88 79 GLY A O 1
ATOM 621 N N . LEU A 1 80 ? -4.933 7.500 0.982 1.00 96.25 80 LEU A N 1
ATOM 622 C CA . LEU A 1 80 ? -4.363 7.327 -0.356 1.00 96.25 80 LEU A CA 1
ATOM 623 C C . LEU A 1 80 ? -3.059 8.116 -0.523 1.00 96.25 80 LEU A C 1
ATOM 625 O O . LEU A 1 80 ? -2.068 7.574 -1.008 1.00 96.25 80 LEU A O 1
ATOM 629 N N . ALA A 1 81 ? -3.037 9.383 -0.102 1.00 96.69 81 ALA A N 1
ATOM 630 C CA . ALA A 1 81 ? -1.841 10.209 -0.209 1.00 96.69 81 ALA A CA 1
ATOM 631 C C . ALA A 1 81 ? -0.697 9.681 0.671 1.00 96.69 81 ALA A C 1
ATOM 633 O O . ALA A 1 81 ? 0.470 9.856 0.317 1.00 96.69 81 ALA A O 1
ATOM 634 N N . TRP A 1 82 ? -1.004 9.045 1.805 1.00 97.94 82 TRP A N 1
ATOM 635 C CA . TRP A 1 82 ? -0.004 8.402 2.657 1.00 97.94 82 TRP A CA 1
ATOM 636 C C . TRP A 1 82 ? 0.588 7.153 1.993 1.00 97.94 82 TRP A C 1
ATOM 638 O O . TRP A 1 82 ? 1.809 7.040 1.916 1.00 97.94 82 TRP A O 1
ATOM 648 N N . VAL A 1 83 ? -0.241 6.281 1.404 1.00 98.31 83 VAL A N 1
ATOM 649 C CA . VAL A 1 83 ? 0.235 5.113 0.635 1.00 98.31 83 VAL A CA 1
ATOM 650 C C . VAL A 1 83 ? 1.163 5.543 -0.508 1.00 98.31 83 VAL A C 1
ATOM 652 O O . VAL A 1 83 ? 2.254 4.995 -0.655 1.00 98.31 83 VAL A O 1
ATOM 655 N N . MET A 1 84 ? 0.794 6.574 -1.276 1.00 98.31 84 MET A N 1
ATOM 656 C CA . MET A 1 84 ? 1.643 7.084 -2.365 1.00 98.31 84 MET A CA 1
ATOM 657 C C . MET A 1 84 ? 2.975 7.656 -1.859 1.00 98.31 84 MET A C 1
ATOM 659 O O . MET A 1 84 ? 4.007 7.497 -2.512 1.00 98.31 84 MET A O 1
ATOM 663 N N . ALA A 1 85 ? 2.982 8.285 -0.679 1.00 98.12 85 ALA A N 1
ATOM 664 C CA . ALA A 1 85 ? 4.211 8.769 -0.056 1.00 98.12 85 ALA A CA 1
ATOM 665 C C . ALA A 1 85 ? 5.144 7.615 0.355 1.00 98.12 85 ALA A C 1
ATOM 667 O O . ALA A 1 85 ? 6.359 7.730 0.185 1.00 98.12 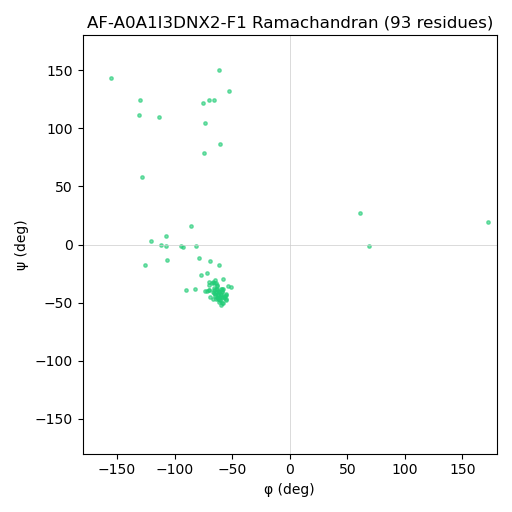85 ALA A O 1
ATOM 668 N N . VAL A 1 86 ? 4.595 6.491 0.832 1.00 98.38 86 VAL A N 1
ATOM 669 C CA . VAL A 1 86 ? 5.379 5.278 1.120 1.00 98.38 86 VAL A CA 1
ATOM 670 C C . VAL A 1 86 ? 6.024 4.733 -0.156 1.00 98.38 86 VAL A C 1
ATOM 672 O O . VAL A 1 86 ? 7.229 4.489 -0.157 1.00 98.38 86 VAL A O 1
ATOM 675 N N . VAL A 1 87 ? 5.268 4.622 -1.257 1.00 98.56 87 VAL A N 1
ATOM 676 C CA . VAL A 1 87 ? 5.797 4.185 -2.568 1.00 98.56 87 VAL A CA 1
ATOM 677 C C . VAL A 1 87 ? 6.971 5.061 -3.005 1.00 98.56 87 VAL A C 1
ATOM 679 O O . VAL A 1 87 ? 8.032 4.552 -3.360 1.00 98.56 87 VAL A O 1
ATOM 682 N N . HIS A 1 88 ? 6.818 6.383 -2.916 1.00 98.06 88 HIS A N 1
ATOM 683 C CA . HIS A 1 88 ? 7.888 7.322 -3.245 1.00 98.06 88 HIS A CA 1
ATOM 684 C C . HIS A 1 88 ? 9.118 7.153 -2.336 1.00 98.06 88 HIS A C 1
ATOM 686 O O . HIS A 1 88 ? 10.261 7.242 -2.791 1.00 98.06 88 HIS A O 1
ATOM 692 N N . GLY A 1 89 ? 8.904 6.919 -1.038 1.00 97.81 89 GLY A N 1
ATOM 693 C CA . GLY A 1 89 ? 9.973 6.654 -0.077 1.00 97.81 89 GLY A CA 1
ATOM 694 C C . GLY A 1 89 ? 10.784 5.410 -0.438 1.00 97.81 89 GLY A C 1
ATOM 695 O O . GLY A 1 89 ? 12.012 5.483 -0.491 1.00 97.81 89 GLY A O 1
ATOM 696 N N . VAL A 1 90 ? 10.099 4.307 -0.746 1.00 98.19 90 VAL A N 1
ATOM 697 C CA . VAL A 1 90 ? 10.720 3.036 -1.144 1.00 98.19 90 VAL A CA 1
ATOM 698 C C . VAL A 1 90 ? 11.461 3.162 -2.473 1.00 98.19 90 VAL A C 1
ATOM 700 O O . VAL A 1 90 ? 12.602 2.712 -2.567 1.00 98.19 90 VAL A O 1
ATOM 703 N N . ALA A 1 91 ? 10.869 3.818 -3.476 1.00 97.31 91 ALA A N 1
ATOM 704 C CA . ALA A 1 91 ? 11.499 4.020 -4.782 1.00 97.31 91 ALA A CA 1
ATOM 705 C C . ALA A 1 91 ? 12.863 4.719 -4.663 1.00 97.31 91 ALA A C 1
ATOM 707 O O . ALA A 1 91 ? 13.842 4.273 -5.251 1.00 97.31 91 ALA A O 1
ATOM 708 N N . ARG A 1 92 ? 12.946 5.766 -3.832 1.00 96.25 92 ARG A N 1
ATOM 709 C CA . ARG A 1 92 ? 14.187 6.511 -3.573 1.00 96.25 92 ARG A CA 1
ATOM 710 C C . ARG A 1 92 ? 15.240 5.699 -2.818 1.00 96.25 92 ARG A C 1
ATOM 712 O O . ARG A 1 92 ? 16.421 5.918 -3.030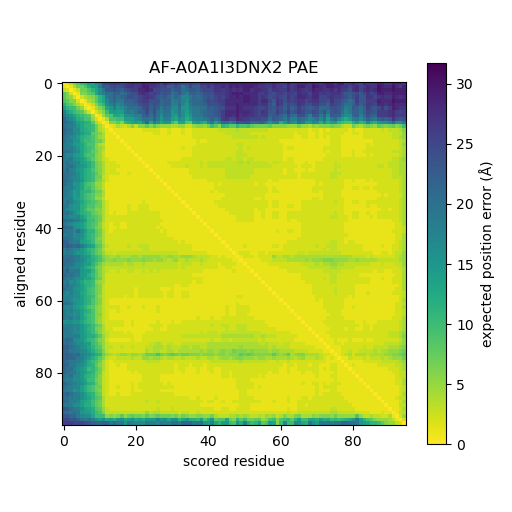 1.00 96.25 92 ARG A O 1
ATOM 719 N N . SER A 1 93 ? 14.827 4.798 -1.926 1.00 91.44 93 SER A N 1
ATOM 720 C CA . SER A 1 93 ? 15.756 3.934 -1.183 1.00 91.44 93 SER A CA 1
ATOM 721 C C . SER A 1 93 ? 16.260 2.741 -2.005 1.00 91.44 93 SER A C 1
ATOM 723 O O . SER A 1 93 ? 17.155 2.034 -1.551 1.00 91.44 93 SER A O 1
ATOM 725 N N . SER A 1 94 ? 15.650 2.487 -3.166 1.00 74.25 94 SER A N 1
ATOM 726 C CA . SER A 1 94 ? 15.932 1.344 -4.048 1.00 74.25 94 SER A CA 1
ATOM 727 C C . SER A 1 94 ? 16.681 1.749 -5.331 1.00 74.25 94 SER A C 1
ATOM 729 O O . SER A 1 94 ? 16.807 0.940 -6.261 1.00 74.25 94 SER A O 1
ATOM 731 N N . ALA A 1 95 ? 17.102 3.013 -5.406 1.00 59.41 95 ALA A N 1
ATOM 732 C CA . ALA A 1 95 ? 17.891 3.604 -6.481 1.00 59.41 95 ALA A CA 1
ATOM 733 C C . ALA A 1 95 ? 19.361 3.666 -6.065 1.00 59.41 95 ALA A C 1
ATOM 735 O O . ALA A 1 95 ? 20.189 3.322 -6.935 1.00 59.41 95 ALA A O 1
#

Sequence (95 aa):
MHEGQEERQSTHDVTTLLRRTACQDKQAFAALYDATSARAFALACRLVGDPARAERVTQEAYLTVWRTAPRFDPSSRSGLAWVMAVVHGVARSSA

pLDDT: mean 89.46, std 19.01, range [34.25, 98.69]

Solvent-accessible surface area (backbone atoms only — not comparable to full-atom values): 5434 Å² total; per-residue (Å²): 137,82,85,85,78,88,78,87,70,82,75,69,53,51,49,59,25,39,58,40,23,40,72,70,33,65,66,33,41,50,54,42,43,73,76,40,43,70,60,44,35,56,50,30,31,73,75,65,75,34,68,73,59,9,50,53,30,39,54,54,21,52,54,47,46,60,76,45,26,72,74,65,52,75,89,81,42,54,40,63,62,48,55,50,50,43,36,54,53,40,47,65,76,73,109

Mean predicted aligned error: 5.8 Å

Nearest PDB structures (foldseek):
  4nqw-assembly1_A  TM=9.374E-01  e=6.391E-04  Mycobacterium tuberculosis
  5wur-assembly1_A  TM=8.476E-01  e=4.789E-03  Bacillus subtilis subsp. subtilis str. 168
  5wuq-assembly1_A  TM=8.963E-01  e=1.144E-02  Bacillus subtilis subsp. subtilis str. 168
  2q1z-assembly2_C  TM=9.315E-01  e=1.868E-02  Cereibacter sphaeroides 2.4.1
  5wur-assembly2_B  TM=8.458E-01  e=3.790E-02  Bacillus subtilis subsp. subtilis str. 168

Foldseek 3Di:
DDPDDPPPDPPDFLLNLLLVLLVVPPVSLVSNCVNQLVVLLVLLCVLQVDNVSSVVLSVVLSVVSSVCSVVDDCVVDGSNVVSNVSSVVSSVVSD

Secondary structure (DSSP, 8-state):
----SSSS-----HHHHHHHHHTT-HHHHHHHHHHHHHHHHHHHHHHHS-HHHHHHHHHHHHHHHHHHGGG--TTTS-HHHHHHHHHHHHHHHT-

Organism: NCBI:txid1005945

Radius of gyration: 14.25 Å; Cα contacts (8 Å, |Δi|>4): 88; chains: 1; bounding box: 46×29×32 Å

InterPro domains:
  IPR007627 RNA polymerase sigma-70 region 2 [PF04542] (32-92)
  IPR013325 RNA polymerase sigma factor, region 2 [SSF88946] (10-92)
  IPR039425 RNA polymerase sigma-70-like [PTHR43133] (9-92)